Protein AF-A0A1G2HFM4-F1 (afdb_monomer_lite)

Sequence (139 aa):
MKPSRDVEPFLAITAELGLDPYSTPVSCPHPNYGYGGAMGPAQFIPSTWMGYRERVSAILGRPANPWLIQDAFIASAVKLADAGAASQNYSAERKAALIYYAGGGWNNPLYWAYTDARGVGIMDLSTTYQRDIDILEGN

InterPro domains:
  IPR023346 Lysozyme-like domain superfamily [SSF53955] (34-111)

Foldseek 3Di:
DPVVAQPVLLVVLCVVVVHDSVPADWAQADPPDDGTGQHADLRHGSNRCVVQQVVLCVVVVHGQDCNDPVSVVSSLVVQLVVQPCVVVDLVSSLLSQLCSPPNVCSPPPVCSCCADVPPHHVVNVVVVVVVVVCVVVVD

Structure (mmCIF, N/CA/C/O backbone):
data_AF-A0A1G2HFM4-F1
#
_entry.id   AF-A0A1G2HFM4-F1
#
loop_
_atom_site.group_PDB
_atom_site.id
_atom_site.type_symbol
_atom_site.label_atom_id
_atom_site.label_alt_id
_atom_site.label_comp_id
_atom_site.label_asym_id
_atom_site.label_entity_id
_atom_site.label_seq_id
_atom_site.pdbx_PDB_ins_code
_atom_site.Cartn_x
_atom_site.Cartn_y
_atom_site.Cartn_z
_atom_site.occupancy
_atom_site.B_iso_or_equiv
_atom_site.auth_seq_id
_atom_site.auth_comp_id
_atom_site.auth_asym_id
_atom_site.auth_atom_id
_atom_site.pdbx_PDB_model_num
ATOM 1 N N . MET A 1 1 ? 13.502 4.356 -6.032 1.00 87.94 1 MET A N 1
ATOM 2 C CA . MET A 1 1 ? 13.263 2.916 -5.798 1.00 87.94 1 MET A CA 1
ATOM 3 C C . MET A 1 1 ? 14.567 2.241 -5.412 1.00 87.94 1 MET A C 1
ATOM 5 O O . MET A 1 1 ? 15.609 2.736 -5.833 1.00 87.94 1 MET A O 1
ATOM 9 N N . LYS A 1 2 ? 14.545 1.168 -4.610 1.00 90.12 2 LYS A N 1
ATOM 10 C CA . LYS A 1 2 ? 15.769 0.438 -4.239 1.00 90.12 2 LYS A CA 1
ATOM 11 C C . LYS A 1 2 ? 16.213 -0.446 -5.417 1.00 90.12 2 LYS A C 1
ATOM 13 O O . LYS A 1 2 ? 15.467 -1.367 -5.752 1.00 90.12 2 LYS A O 1
ATOM 18 N N . PRO A 1 3 ? 17.404 -0.241 -6.018 1.00 91.31 3 PRO A N 1
ATOM 19 C CA . PRO A 1 3 ? 17.773 -0.924 -7.261 1.00 91.31 3 PRO A CA 1
ATOM 20 C C . PRO A 1 3 ? 17.698 -2.451 -7.199 1.00 91.31 3 PRO A C 1
ATOM 22 O O . PRO A 1 3 ? 17.063 -3.066 -8.044 1.00 91.31 3 PRO A O 1
ATOM 25 N N . SER A 1 4 ? 18.255 -3.056 -6.147 1.00 93.00 4 SER A N 1
ATOM 26 C CA . SER A 1 4 ? 18.340 -4.516 -5.999 1.00 93.00 4 SER A CA 1
ATOM 27 C C . SER A 1 4 ? 17.034 -5.222 -5.630 1.00 93.00 4 SER A C 1
ATOM 29 O O . SER A 1 4 ? 17.034 -6.437 -5.469 1.00 93.00 4 SER A O 1
ATOM 31 N N . ARG A 1 5 ? 15.942 -4.480 -5.422 1.00 93.94 5 ARG A N 1
ATOM 32 C CA . ARG A 1 5 ? 14.656 -5.042 -4.982 1.00 93.94 5 ARG A CA 1
ATOM 33 C C . ARG A 1 5 ? 13.493 -4.613 -5.867 1.00 93.94 5 ARG A C 1
ATOM 35 O O . ARG A 1 5 ? 12.600 -5.412 -6.098 1.00 93.94 5 ARG A O 1
ATOM 42 N N . ASP A 1 6 ? 13.483 -3.360 -6.316 1.00 96.38 6 ASP A N 1
ATOM 43 C CA . ASP A 1 6 ? 12.275 -2.721 -6.847 1.00 96.38 6 ASP A CA 1
ATOM 44 C C . ASP A 1 6 ? 12.328 -2.439 -8.351 1.00 96.38 6 ASP A C 1
ATOM 46 O O . ASP A 1 6 ? 11.271 -2.339 -8.964 1.00 96.38 6 ASP A O 1
ATOM 50 N N . VAL A 1 7 ? 13.520 -2.302 -8.949 1.00 96.44 7 VAL A N 1
ATOM 51 C CA . VAL A 1 7 ? 13.653 -1.931 -10.372 1.00 96.44 7 VAL A CA 1
ATOM 52 C C . VAL A 1 7 ? 13.141 -3.043 -11.279 1.00 96.44 7 VAL A C 1
ATOM 54 O O . VAL A 1 7 ? 12.319 -2.783 -12.148 1.00 96.44 7 VAL A O 1
ATOM 57 N N . GLU A 1 8 ? 13.587 -4.280 -11.067 1.00 98.00 8 GLU A N 1
ATOM 58 C CA . GLU A 1 8 ? 13.156 -5.413 -11.892 1.00 98.00 8 GLU A CA 1
ATOM 59 C C . GLU A 1 8 ? 11.640 -5.674 -11.774 1.00 98.00 8 GLU A C 1
ATOM 61 O O . GLU A 1 8 ? 10.982 -5.725 -12.816 1.00 98.00 8 GLU A O 1
ATOM 66 N N . PRO A 1 9 ? 11.029 -5.716 -10.567 1.00 98.25 9 PRO A N 1
ATOM 67 C CA . PRO A 1 9 ? 9.573 -5.770 -10.452 1.00 98.25 9 PRO A CA 1
ATOM 68 C C . PRO A 1 9 ? 8.853 -4.612 -11.140 1.00 98.25 9 PRO A C 1
ATOM 70 O O . PRO A 1 9 ? 7.830 -4.831 -11.777 1.00 98.25 9 PRO A O 1
ATOM 73 N N . PHE A 1 10 ? 9.377 -3.387 -11.038 1.00 98.38 10 PHE A N 1
ATOM 74 C CA . PHE A 1 10 ? 8.780 -2.230 -11.701 1.00 98.38 10 PHE A CA 1
ATOM 75 C C . PHE A 1 10 ? 8.755 -2.405 -13.223 1.00 98.38 10 PHE A C 1
ATOM 77 O O . PHE A 1 10 ? 7.694 -2.247 -13.820 1.00 98.38 10 PHE A O 1
ATOM 84 N N . LEU A 1 11 ? 9.878 -2.810 -13.829 1.00 98.25 11 LEU A N 1
ATOM 85 C CA . LEU A 1 11 ? 9.964 -3.065 -15.271 1.00 98.25 11 LEU A CA 1
ATOM 86 C C . LEU A 1 11 ? 8.996 -4.170 -15.719 1.00 98.25 11 LEU A C 1
ATOM 88 O O . LEU A 1 11 ? 8.348 -4.034 -16.758 1.00 98.25 11 LEU A O 1
ATOM 92 N N . ALA A 1 12 ? 8.863 -5.238 -14.927 1.00 98.12 12 ALA A N 1
ATOM 93 C CA . ALA A 1 12 ? 7.924 -6.320 -15.209 1.00 98.12 12 ALA A CA 1
ATOM 94 C C . ALA A 1 12 ? 6.463 -5.839 -15.174 1.00 98.12 12 ALA A C 1
ATOM 96 O O . ALA A 1 12 ? 5.698 -6.135 -16.089 1.00 98.12 12 ALA A O 1
ATOM 97 N N . ILE A 1 13 ? 6.091 -5.055 -14.157 1.00 98.31 13 ILE A N 1
ATOM 98 C CA . ILE A 1 13 ? 4.738 -4.502 -14.003 1.00 98.31 13 ILE A CA 1
ATOM 99 C C . ILE A 1 13 ? 4.404 -3.552 -15.157 1.00 98.31 13 ILE A C 1
ATOM 101 O O . ILE A 1 13 ? 3.317 -3.631 -15.725 1.00 98.31 13 ILE A O 1
ATOM 105 N N . THR A 1 14 ? 5.325 -2.661 -15.534 1.00 98.31 14 THR A N 1
ATOM 106 C CA . THR A 1 14 ? 5.087 -1.735 -16.651 1.00 98.31 14 THR A CA 1
ATOM 107 C C . THR A 1 14 ? 4.969 -2.474 -17.979 1.00 98.31 14 THR A C 1
ATOM 109 O O . THR A 1 14 ? 4.085 -2.1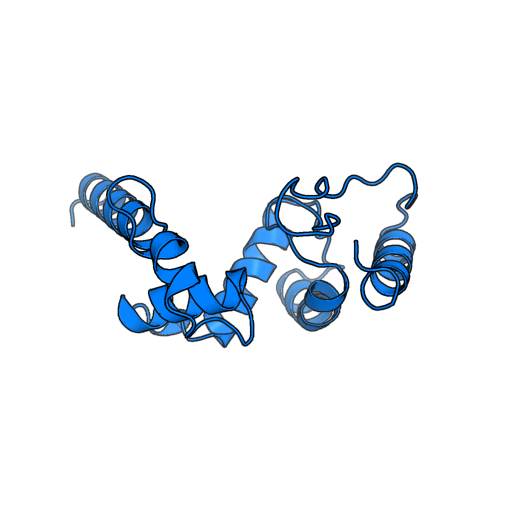50 -18.764 1.00 98.31 14 THR A O 1
ATOM 112 N N . ALA A 1 15 ? 5.784 -3.510 -18.208 1.00 97.94 15 ALA A N 1
ATOM 113 C CA . ALA A 1 15 ? 5.695 -4.325 -19.417 1.00 97.94 15 ALA A CA 1
ATOM 114 C C . ALA A 1 15 ? 4.357 -5.079 -19.510 1.00 97.94 15 ALA A C 1
ATOM 116 O O . ALA A 1 15 ? 3.729 -5.077 -20.566 1.00 97.94 15 ALA A O 1
ATOM 117 N N . GLU A 1 16 ? 3.892 -5.672 -18.405 1.00 96.50 16 GLU A N 1
ATOM 118 C CA . GLU A 1 16 ? 2.599 -6.369 -18.324 1.00 96.50 16 GLU A CA 1
ATOM 119 C C . GLU A 1 16 ? 1.420 -5.442 -18.655 1.00 96.50 16 GLU A C 1
ATOM 121 O O . GLU A 1 16 ? 0.482 -5.837 -19.345 1.00 96.50 16 GLU A O 1
ATOM 126 N N . LEU A 1 17 ? 1.488 -4.193 -18.193 1.00 97.25 17 LEU A N 1
ATOM 127 C CA . LEU A 1 17 ? 0.436 -3.195 -18.384 1.00 97.25 17 LEU A CA 1
ATOM 128 C C . LEU A 1 17 ? 0.580 -2.391 -19.687 1.00 97.25 17 LEU A C 1
ATOM 130 O O . LEU A 1 17 ? -0.232 -1.502 -19.939 1.00 97.25 17 LEU A O 1
ATOM 134 N N . GLY A 1 18 ? 1.597 -2.679 -20.508 1.00 97.75 18 GLY A N 1
ATOM 135 C CA . GLY A 1 18 ? 1.867 -1.951 -21.752 1.00 97.75 18 GLY A CA 1
ATOM 136 C C . GLY A 1 18 ? 2.268 -0.486 -21.541 1.00 97.75 18 GLY A C 1
ATOM 137 O O . GLY A 1 18 ? 1.983 0.359 -22.386 1.00 97.75 18 GLY A O 1
ATOM 138 N N . LEU A 1 19 ? 2.894 -0.176 -20.405 1.00 97.50 19 LEU A N 1
ATOM 139 C CA . LEU A 1 19 ? 3.331 1.163 -20.020 1.00 97.50 19 LEU A CA 1
ATOM 140 C C . LEU A 1 19 ? 4.827 1.356 -20.293 1.00 97.50 19 LEU A C 1
ATOM 142 O O . LEU A 1 19 ? 5.624 0.429 -20.150 1.00 97.50 19 LEU A O 1
ATOM 146 N N . ASP A 1 20 ? 5.225 2.586 -20.618 1.00 97.81 20 ASP A N 1
ATOM 147 C CA . ASP A 1 20 ? 6.638 2.954 -20.700 1.00 97.81 20 ASP A CA 1
ATOM 148 C C . ASP A 1 20 ? 7.202 3.228 -19.288 1.00 97.81 20 ASP A C 1
ATOM 150 O O . ASP A 1 20 ? 6.745 4.158 -18.608 1.00 97.81 20 ASP A O 1
ATOM 154 N N . PRO A 1 21 ? 8.204 2.461 -18.817 1.00 97.12 21 PRO A N 1
ATOM 155 C CA . PRO A 1 21 ? 8.759 2.624 -17.476 1.00 97.12 21 PRO A CA 1
ATOM 156 C C . PRO A 1 21 ? 9.447 3.972 -17.244 1.00 97.12 21 PRO A C 1
ATOM 158 O O . PRO A 1 21 ? 9.600 4.374 -16.092 1.00 97.12 21 PRO A O 1
ATOM 161 N N . TYR A 1 22 ? 9.863 4.681 -18.297 1.00 96.12 22 TYR A N 1
ATOM 162 C CA . TYR A 1 22 ? 10.548 5.969 -18.163 1.00 96.12 22 TYR A CA 1
ATOM 163 C C . TYR A 1 22 ? 9.589 7.154 -18.015 1.00 96.12 22 TYR A C 1
ATOM 165 O O . TYR A 1 22 ? 9.987 8.197 -17.495 1.00 96.12 22 TYR A O 1
ATOM 173 N N . SER A 1 23 ? 8.331 6.997 -18.429 1.00 96.94 23 SER A N 1
ATOM 174 C CA . SER A 1 23 ? 7.274 8.008 -18.284 1.00 96.94 23 SER A CA 1
ATOM 175 C C . SER A 1 23 ? 6.234 7.657 -17.219 1.00 96.94 23 SER A C 1
ATOM 177 O O . SER A 1 23 ? 5.456 8.520 -16.808 1.00 96.94 23 SER A O 1
ATOM 179 N N . THR A 1 24 ? 6.233 6.420 -16.719 1.00 97.38 24 THR A N 1
ATOM 180 C CA . THR A 1 24 ? 5.287 5.984 -15.689 1.00 97.38 24 THR A CA 1
ATOM 181 C C . THR A 1 24 ? 5.668 6.542 -14.308 1.00 97.38 24 THR A C 1
ATOM 183 O O . THR A 1 24 ? 6.772 6.288 -13.819 1.00 97.38 24 THR A O 1
ATOM 186 N N . PRO A 1 25 ? 4.770 7.283 -13.631 1.00 95.69 25 PRO A N 1
ATOM 187 C CA . PRO A 1 25 ? 5.114 8.002 -12.413 1.00 95.69 25 PRO A CA 1
ATOM 188 C C . PRO A 1 25 ? 5.261 7.081 -11.199 1.00 95.69 25 PRO A C 1
ATOM 190 O O . PRO A 1 25 ? 4.457 6.179 -10.953 1.00 95.69 25 PRO A O 1
ATOM 193 N N . VAL A 1 26 ? 6.251 7.397 -10.369 1.00 96.75 26 VAL A N 1
ATOM 194 C CA . VAL A 1 26 ? 6.457 6.821 -9.037 1.00 96.75 26 VAL A CA 1
ATOM 195 C C . VAL A 1 26 ? 6.790 7.932 -8.043 1.00 96.75 26 VAL A C 1
ATOM 197 O O . VAL A 1 26 ? 7.198 9.024 -8.438 1.00 96.75 26 VAL A O 1
ATOM 200 N N . SER A 1 27 ? 6.626 7.674 -6.746 1.00 94.25 27 SER A N 1
ATOM 201 C CA . SER A 1 27 ? 6.901 8.683 -5.721 1.00 94.25 27 SER A CA 1
ATOM 202 C C . SER A 1 27 ? 8.368 9.118 -5.697 1.00 94.25 27 SER A C 1
ATOM 204 O O . SER A 1 27 ? 9.287 8.329 -5.958 1.00 94.25 27 SER A O 1
ATOM 206 N N . CYS A 1 28 ? 8.601 10.386 -5.358 1.00 89.50 28 CYS A N 1
ATOM 207 C CA . CYS A 1 28 ? 9.946 10.919 -5.202 1.00 89.50 28 CYS A CA 1
ATOM 208 C C . CYS A 1 28 ? 10.633 10.355 -3.941 1.00 89.50 28 CYS A C 1
ATOM 210 O O . CYS A 1 28 ? 9.969 9.921 -2.996 1.00 89.50 28 CYS A O 1
ATOM 212 N N . PRO A 1 29 ? 11.975 10.322 -3.910 1.00 86.25 29 PRO A N 1
ATOM 213 C CA . PRO A 1 29 ? 12.718 10.023 -2.693 1.00 86.25 29 PRO A CA 1
ATOM 214 C C . PRO A 1 29 ? 12.395 11.001 -1.567 1.00 86.25 29 PRO A C 1
ATOM 216 O O . PRO A 1 29 ? 12.360 12.211 -1.783 1.00 86.25 29 PRO A O 1
ATOM 219 N N . HIS A 1 30 ? 12.194 10.477 -0.357 1.00 76.69 30 HIS A N 1
ATOM 220 C CA . HIS A 1 30 ? 12.022 11.328 0.813 1.00 76.69 30 HIS A CA 1
ATOM 221 C C . HIS A 1 30 ? 13.386 11.902 1.237 1.00 76.69 30 HIS A C 1
ATOM 223 O O . HIS A 1 30 ? 14.309 11.108 1.455 1.00 76.69 30 HIS A O 1
ATOM 229 N N . PRO A 1 31 ? 13.520 13.227 1.453 1.00 75.75 31 PRO A N 1
ATOM 230 C CA . PRO A 1 31 ? 14.804 13.878 1.744 1.00 75.75 31 PRO A CA 1
ATOM 231 C C . PRO A 1 31 ? 15.594 13.247 2.900 1.00 75.75 31 PRO A C 1
ATOM 233 O O . PRO A 1 31 ? 16.818 13.200 2.864 1.00 75.75 31 PRO A O 1
ATOM 236 N N . ASN A 1 32 ? 14.885 12.726 3.907 1.00 72.62 32 ASN A N 1
ATOM 237 C CA . ASN A 1 32 ? 15.481 12.261 5.165 1.00 72.62 32 ASN A CA 1
ATOM 238 C C . ASN A 1 32 ? 15.607 10.732 5.324 1.00 72.62 32 ASN A C 1
ATOM 240 O O . ASN A 1 32 ? 16.254 10.295 6.270 1.00 72.62 32 ASN A O 1
ATOM 244 N N . TYR A 1 33 ? 14.978 9.905 4.472 1.00 63.75 33 TYR A N 1
ATOM 245 C CA . TYR A 1 33 ? 14.813 8.461 4.766 1.00 63.75 33 TYR A CA 1
ATOM 246 C C . TYR A 1 33 ? 15.109 7.510 3.593 1.00 63.75 33 TYR A C 1
ATOM 248 O O . TYR A 1 33 ? 14.872 6.307 3.701 1.00 63.75 33 TYR A O 1
ATOM 256 N N . GLY A 1 34 ? 15.679 8.005 2.491 1.00 68.06 34 GLY A N 1
ATOM 257 C CA . GLY A 1 34 ? 16.215 7.154 1.426 1.00 68.06 34 GLY A CA 1
ATOM 258 C C . GLY A 1 34 ? 15.404 7.181 0.133 1.00 68.06 34 GLY A C 1
ATOM 259 O O . GLY A 1 34 ? 15.157 8.241 -0.429 1.00 68.06 34 GLY A O 1
ATOM 260 N N . TYR A 1 35 ? 15.072 6.005 -0.405 1.00 72.25 35 TYR A N 1
ATOM 261 C CA . TYR A 1 35 ? 14.548 5.848 -1.766 1.00 72.25 35 TYR A CA 1
ATOM 262 C C . TYR A 1 35 ? 13.071 6.251 -1.908 1.00 72.25 35 TYR A C 1
ATOM 264 O O . TYR A 1 35 ? 12.267 6.014 -1.015 1.00 72.25 35 TYR A O 1
ATOM 272 N N . GLY A 1 36 ? 12.701 6.769 -3.084 1.00 86.88 36 GLY A N 1
ATOM 273 C CA . GLY A 1 36 ? 11.302 6.874 -3.529 1.00 86.88 36 GLY A CA 1
ATOM 274 C C . GLY A 1 36 ? 10.866 5.612 -4.266 1.00 86.88 36 GLY A C 1
ATOM 275 O O . GLY A 1 36 ? 11.510 4.567 -4.142 1.00 86.88 36 GLY A O 1
ATOM 276 N N . GLY A 1 37 ? 9.888 5.721 -5.157 1.00 94.00 37 GLY A N 1
ATOM 277 C CA . GLY A 1 37 ? 9.555 4.662 -6.109 1.00 94.00 37 GLY A CA 1
ATOM 278 C C . GLY A 1 37 ? 8.280 3.887 -5.810 1.00 94.00 37 GLY A C 1
ATOM 279 O O . GLY A 1 37 ? 8.083 2.827 -6.394 1.00 94.00 37 GLY A O 1
ATOM 280 N N . ALA A 1 38 ? 7.447 4.374 -4.895 1.00 96.38 38 ALA A N 1
ATOM 281 C CA . ALA A 1 38 ? 6.141 3.788 -4.653 1.00 96.38 38 ALA A CA 1
ATOM 282 C C . ALA A 1 38 ? 5.193 4.123 -5.813 1.00 96.38 38 ALA A C 1
ATOM 284 O O . ALA A 1 38 ? 5.198 5.242 -6.330 1.00 96.38 38 ALA A O 1
ATOM 285 N N . MET A 1 39 ? 4.397 3.148 -6.227 1.00 98.06 39 MET A N 1
ATOM 286 C CA . MET A 1 39 ? 3.509 3.231 -7.380 1.00 98.06 39 MET A CA 1
ATOM 287 C C . MET A 1 39 ? 2.098 3.611 -6.938 1.00 98.06 39 MET A C 1
ATOM 289 O O . MET A 1 39 ? 1.578 3.072 -5.954 1.00 98.06 39 MET A O 1
ATOM 293 N N . GLY A 1 40 ? 1.480 4.506 -7.707 1.00 97.38 40 GLY A N 1
ATOM 294 C CA . GLY A 1 40 ? 0.060 4.818 -7.606 1.00 97.38 40 GLY A CA 1
ATOM 295 C C . GLY A 1 40 ? -0.410 5.436 -6.281 1.00 97.38 40 GLY A C 1
ATOM 296 O O . GLY A 1 40 ? 0.395 5.755 -5.395 1.00 97.38 40 GLY A O 1
ATOM 297 N N . PRO A 1 41 ? -1.733 5.621 -6.134 1.00 97.50 41 PRO A N 1
ATOM 298 C CA . PRO A 1 41 ? -2.320 6.346 -5.007 1.00 97.50 41 PRO A CA 1
ATOM 299 C C . PRO A 1 41 ? -2.164 5.612 -3.670 1.00 97.50 41 PRO A C 1
ATOM 301 O O . PRO A 1 41 ? -1.991 6.255 -2.641 1.00 97.50 41 PRO A O 1
ATOM 304 N N . ALA A 1 42 ? -2.142 4.276 -3.673 1.00 97.38 42 ALA A N 1
ATOM 305 C CA . ALA A 1 42 ? -1.924 3.485 -2.459 1.00 97.38 42 ALA A CA 1
ATOM 306 C C . ALA A 1 42 ? -0.434 3.323 -2.085 1.00 97.38 42 ALA A C 1
ATOM 308 O O . ALA A 1 42 ? -0.118 2.653 -1.101 1.00 97.38 42 ALA A O 1
ATOM 309 N N . GLN A 1 43 ? 0.483 3.931 -2.851 1.00 96.88 43 GLN A N 1
ATOM 310 C CA . GLN A 1 43 ? 1.925 3.946 -2.580 1.00 96.88 43 GLN A CA 1
ATOM 311 C C . GLN A 1 43 ? 2.523 2.540 -2.384 1.00 96.88 43 GLN A C 1
ATOM 313 O O . GLN A 1 43 ? 3.309 2.291 -1.466 1.00 96.88 43 GLN A O 1
ATOM 318 N N . PHE A 1 44 ? 2.190 1.604 -3.275 1.00 97.88 44 PHE A N 1
ATOM 319 C CA . PHE A 1 44 ? 2.778 0.266 -3.237 1.00 97.88 44 PHE A CA 1
ATOM 320 C C . PHE A 1 44 ? 4.218 0.273 -3.749 1.00 97.88 44 PHE A C 1
ATOM 322 O O . PHE A 1 44 ? 4.508 0.730 -4.851 1.00 97.88 44 PHE A O 1
ATOM 329 N N . ILE A 1 45 ? 5.130 -0.308 -2.974 1.00 96.81 45 ILE A N 1
ATOM 330 C CA . ILE A 1 45 ? 6.472 -0.642 -3.461 1.00 96.81 45 ILE A CA 1
ATOM 331 C C . ILE A 1 45 ? 6.362 -1.749 -4.527 1.00 96.81 45 ILE A C 1
ATOM 333 O O . ILE A 1 45 ? 5.622 -2.708 -4.285 1.00 96.81 45 ILE A O 1
ATOM 337 N N . PRO A 1 46 ? 7.110 -1.680 -5.649 1.00 98.06 46 PRO A N 1
ATOM 338 C CA . PRO A 1 46 ? 7.042 -2.672 -6.724 1.00 98.06 46 PRO A CA 1
ATOM 339 C C . PRO A 1 46 ? 7.150 -4.122 -6.249 1.00 98.06 46 PRO A C 1
ATOM 341 O O . PRO A 1 46 ? 6.284 -4.936 -6.555 1.00 98.06 46 PRO A O 1
ATOM 344 N N . SER A 1 47 ? 8.136 -4.445 -5.408 1.00 97.38 47 SER A N 1
ATOM 345 C CA . SER A 1 47 ? 8.290 -5.807 -4.880 1.00 97.38 47 SER A CA 1
ATOM 346 C C . SER A 1 47 ? 7.116 -6.255 -4.004 1.00 97.38 47 SER A C 1
ATOM 348 O O . SER A 1 47 ? 6.775 -7.432 -3.981 1.00 97.38 47 SER A O 1
ATOM 350 N N . THR A 1 48 ? 6.492 -5.328 -3.272 1.00 97.31 48 THR A N 1
ATOM 351 C CA . THR A 1 48 ? 5.309 -5.627 -2.454 1.00 97.31 48 THR A CA 1
ATOM 352 C C . THR A 1 48 ? 4.102 -5.891 -3.344 1.00 97.31 48 THR A C 1
ATOM 354 O O . THR A 1 48 ? 3.369 -6.840 -3.093 1.00 97.31 48 THR A O 1
ATOM 357 N N . TRP A 1 49 ? 3.910 -5.094 -4.400 1.00 98.31 49 TRP A N 1
ATOM 358 C CA . TRP A 1 49 ? 2.820 -5.274 -5.363 1.00 98.31 49 TRP A CA 1
ATOM 359 C C . TRP A 1 49 ? 2.820 -6.672 -5.985 1.00 98.31 49 TRP A C 1
ATOM 361 O O . TRP A 1 49 ? 1.768 -7.301 -6.062 1.00 98.31 49 TRP A O 1
ATOM 371 N N . MET A 1 50 ? 3.998 -7.197 -6.339 1.00 98.25 50 MET A N 1
ATOM 372 C CA . MET A 1 50 ? 4.135 -8.547 -6.900 1.00 98.25 50 MET A CA 1
ATOM 373 C C . MET A 1 50 ? 3.522 -9.640 -6.012 1.00 98.25 50 MET A C 1
ATOM 375 O O . MET A 1 50 ? 2.984 -10.609 -6.534 1.00 98.25 50 MET A O 1
ATOM 379 N N . GLY A 1 51 ? 3.546 -9.474 -4.685 1.00 97.44 51 GLY A N 1
ATOM 380 C CA . GLY A 1 51 ? 2.932 -10.422 -3.749 1.00 97.44 51 GLY A CA 1
ATOM 381 C C . GLY A 1 51 ? 1.401 -10.361 -3.692 1.00 97.44 51 GLY A C 1
ATOM 382 O O . GLY A 1 51 ? 0.774 -11.305 -3.220 1.00 97.44 51 GLY A O 1
ATOM 383 N N . TYR A 1 52 ? 0.790 -9.276 -4.176 1.00 98.12 52 TYR A N 1
ATOM 384 C CA . TYR A 1 52 ? -0.657 -9.047 -4.100 1.00 98.12 52 TYR A CA 1
ATOM 385 C C . TYR A 1 52 ? -1.355 -9.051 -5.462 1.00 98.12 52 TYR A C 1
ATOM 387 O O . TYR A 1 52 ? -2.553 -9.335 -5.520 1.00 98.12 52 TYR A O 1
ATOM 395 N N . ARG A 1 53 ? -0.634 -8.766 -6.554 1.00 97.38 53 ARG A N 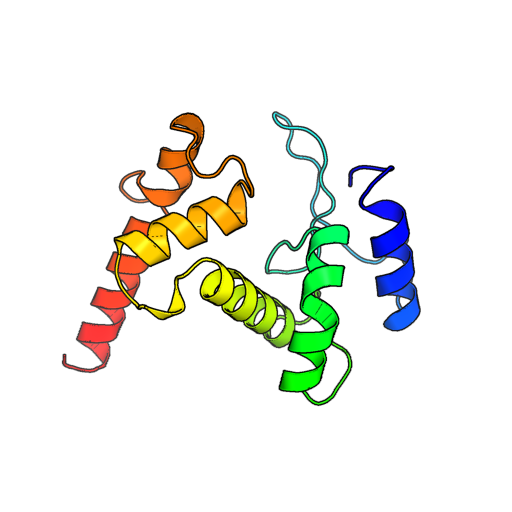1
ATOM 396 C CA . ARG A 1 53 ? -1.223 -8.514 -7.878 1.00 97.38 53 ARG A CA 1
ATOM 397 C C . ARG A 1 53 ? -2.128 -9.640 -8.377 1.00 97.38 53 ARG A C 1
ATOM 399 O O . ARG A 1 53 ? -3.177 -9.348 -8.937 1.00 97.38 53 ARG A O 1
ATOM 406 N N . GLU A 1 54 ? -1.776 -10.904 -8.135 1.00 97.94 54 GLU A N 1
ATOM 407 C CA . GLU A 1 54 ? -2.553 -12.049 -8.634 1.00 97.94 54 GLU A CA 1
ATOM 408 C C . GLU A 1 54 ? -3.891 -12.169 -7.898 1.00 97.94 54 GLU A C 1
ATOM 410 O O . GLU A 1 54 ? -4.942 -12.320 -8.515 1.00 97.94 54 GLU A O 1
ATOM 415 N N . ARG A 1 55 ? -3.880 -12.010 -6.567 1.00 98.00 55 ARG A N 1
ATOM 416 C CA . ARG A 1 55 ? -5.104 -12.018 -5.752 1.00 98.00 55 ARG A CA 1
ATOM 417 C C . ARG A 1 55 ? -6.007 -10.837 -6.090 1.00 98.00 55 ARG A C 1
ATOM 419 O O . ARG A 1 55 ? -7.220 -10.999 -6.160 1.00 98.00 55 ARG A O 1
ATOM 426 N N . VAL A 1 56 ? -5.427 -9.661 -6.320 1.00 98.19 56 VAL A N 1
ATOM 427 C CA . VAL A 1 56 ? -6.185 -8.473 -6.736 1.00 98.19 56 VAL A CA 1
ATOM 428 C C . VAL A 1 56 ? -6.770 -8.673 -8.136 1.00 98.19 56 VAL A C 1
ATOM 430 O O . VAL A 1 56 ? -7.944 -8.384 -8.346 1.00 98.19 56 VAL A O 1
ATOM 433 N N . SER A 1 57 ? -6.004 -9.247 -9.065 1.00 97.81 57 SER A N 1
ATOM 434 C CA . SER A 1 57 ? -6.482 -9.556 -10.418 1.00 97.81 57 SER A CA 1
ATOM 435 C C . SER A 1 57 ? -7.617 -10.580 -10.404 1.00 97.81 57 SER A C 1
ATOM 437 O O . SER A 1 57 ? -8.593 -10.424 -11.134 1.00 97.81 57 SER A O 1
ATOM 439 N N . ALA A 1 58 ? -7.548 -11.583 -9.523 1.00 98.31 58 ALA A N 1
ATOM 440 C CA . ALA A 1 58 ? -8.622 -12.555 -9.330 1.00 98.31 58 ALA A CA 1
ATOM 441 C C . ALA A 1 58 ? -9.917 -11.909 -8.805 1.00 98.31 58 ALA A C 1
ATOM 443 O O . ALA A 1 58 ? -10.999 -12.268 -9.260 1.00 98.31 58 ALA A O 1
ATOM 444 N N . ILE A 1 59 ? -9.816 -10.932 -7.894 1.00 97.88 59 ILE A N 1
ATOM 445 C CA . ILE A 1 59 ? -10.973 -10.158 -7.405 1.00 97.88 59 ILE A CA 1
ATOM 446 C C . ILE A 1 59 ? -11.576 -9.304 -8.530 1.00 97.88 59 ILE A C 1
ATOM 448 O O . ILE A 1 59 ? -12.794 -9.183 -8.631 1.00 97.88 59 ILE A O 1
ATOM 452 N N . LEU A 1 60 ? -10.730 -8.708 -9.371 1.00 97.00 60 LEU A N 1
ATOM 453 C CA . LEU A 1 60 ? -11.147 -7.802 -10.443 1.00 97.00 60 LEU A CA 1
ATOM 454 C C . LEU A 1 60 ? -11.633 -8.517 -11.713 1.00 97.00 60 LEU A C 1
ATOM 456 O O . LEU A 1 60 ? -12.325 -7.904 -12.523 1.00 97.00 60 LEU A O 1
ATOM 460 N N . GLY A 1 61 ? -11.226 -9.769 -11.933 1.00 97.50 61 GLY A N 1
ATOM 461 C CA . GLY A 1 61 ? -11.449 -10.489 -13.192 1.00 97.50 61 GLY A CA 1
ATOM 462 C C . GLY A 1 61 ? -10.621 -9.961 -14.374 1.00 97.50 61 GLY A C 1
ATOM 463 O O . GLY A 1 61 ? -10.924 -10.273 -15.524 1.00 97.50 61 GLY A O 1
ATOM 464 N N . ARG A 1 62 ? -9.592 -9.145 -14.112 1.00 96.56 62 ARG A N 1
ATOM 465 C CA . ARG A 1 62 ? -8.666 -8.560 -15.101 1.00 96.56 62 ARG A CA 1
ATOM 466 C C . ARG A 1 62 ? -7.315 -8.245 -14.444 1.00 96.56 62 ARG A C 1
ATOM 468 O O . ARG A 1 62 ? -7.279 -8.161 -13.216 1.00 96.56 62 ARG A O 1
ATOM 475 N N . PRO A 1 63 ? -6.233 -8.011 -15.213 1.00 96.38 63 PRO A N 1
ATOM 476 C CA . PRO A 1 63 ? -4.957 -7.585 -14.645 1.00 96.38 63 PRO A CA 1
ATOM 477 C C . PRO A 1 63 ? -5.106 -6.344 -13.754 1.00 96.38 63 PRO A C 1
ATOM 479 O O . PRO A 1 63 ? -5.774 -5.369 -14.125 1.00 96.38 63 PRO A O 1
ATOM 482 N N . ALA A 1 64 ? -4.501 -6.405 -12.569 1.00 98.00 64 ALA A N 1
ATOM 483 C CA . ALA A 1 64 ? -4.487 -5.319 -11.601 1.00 98.00 64 ALA A CA 1
ATOM 484 C C . ALA A 1 64 ? -3.469 -4.240 -11.998 1.00 98.00 64 ALA A C 1
ATOM 486 O O . ALA A 1 64 ? -2.313 -4.537 -12.297 1.00 98.00 64 ALA A O 1
ATOM 487 N N . ASN A 1 65 ? -3.872 -2.974 -11.919 1.00 98.25 65 ASN A N 1
ATOM 488 C CA . ASN A 1 65 ? -3.040 -1.826 -12.260 1.00 98.25 65 ASN A CA 1
ATOM 489 C C . ASN A 1 65 ? -2.843 -0.914 -11.032 1.00 98.25 65 ASN A C 1
ATOM 491 O O . ASN A 1 65 ? -3.804 -0.281 -10.594 1.00 98.25 65 ASN A O 1
ATOM 495 N N . PRO A 1 66 ? -1.616 -0.763 -10.495 1.00 98.25 66 PRO A N 1
ATOM 496 C CA . PRO A 1 66 ? -1.391 0.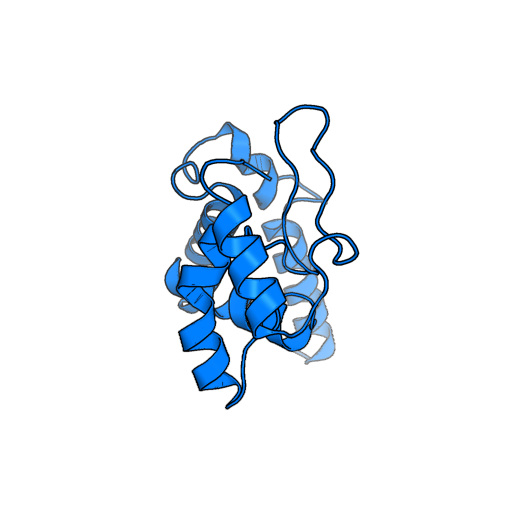013 -9.277 1.00 98.25 66 PRO A CA 1
ATOM 497 C C . PRO A 1 66 ? -1.678 1.509 -9.444 1.00 98.25 66 PRO A C 1
ATOM 499 O O . PRO A 1 66 ? -1.843 2.196 -8.441 1.00 98.25 66 PRO A O 1
ATOM 502 N N . TRP A 1 67 ? -1.746 2.031 -10.673 1.00 98.44 67 TRP A N 1
ATOM 503 C CA . TRP A 1 67 ? -2.067 3.432 -10.956 1.00 98.44 67 TRP A CA 1
ATOM 504 C C . TRP A 1 67 ? -3.571 3.705 -11.082 1.00 98.44 67 TRP A C 1
ATOM 506 O O . TRP A 1 67 ? -3.970 4.869 -11.063 1.00 98.44 67 TRP A O 1
ATOM 516 N N . LEU A 1 68 ? -4.419 2.672 -11.153 1.00 98.00 68 LEU A N 1
ATOM 517 C CA . LEU A 1 68 ? -5.869 2.836 -11.057 1.00 98.00 68 LEU A CA 1
ATOM 518 C C . LEU A 1 68 ? -6.290 2.902 -9.588 1.00 98.00 68 LEU A C 1
ATOM 520 O O . LEU A 1 68 ? -5.939 2.036 -8.790 1.00 98.00 68 LEU A O 1
ATOM 524 N N . ILE A 1 69 ? -7.082 3.920 -9.238 1.00 97.69 69 ILE A N 1
ATOM 525 C CA . ILE A 1 69 ? -7.537 4.161 -7.859 1.00 97.69 69 ILE A CA 1
ATOM 526 C C . ILE A 1 69 ? -8.226 2.917 -7.287 1.00 97.69 69 ILE A C 1
ATOM 528 O O . ILE A 1 69 ? -7.853 2.451 -6.214 1.00 97.69 69 ILE A O 1
ATOM 532 N N . GLN A 1 70 ? -9.185 2.346 -8.018 1.00 97.69 70 GLN A N 1
ATOM 533 C CA . GLN A 1 70 ? -9.944 1.182 -7.560 1.00 97.69 70 GLN A CA 1
ATOM 534 C C . GLN A 1 70 ? -9.028 -0.008 -7.227 1.00 97.69 70 GLN A C 1
ATOM 536 O O . GLN A 1 70 ? -9.086 -0.545 -6.124 1.00 97.69 70 GLN A O 1
ATOM 541 N N . ASP A 1 71 ? -8.144 -0.382 -8.149 1.00 98.44 71 ASP A N 1
ATOM 542 C CA . ASP A 1 71 ? -7.224 -1.512 -8.001 1.00 98.44 71 ASP A CA 1
ATOM 543 C C . ASP A 1 71 ? -6.245 -1.297 -6.844 1.00 98.44 71 ASP A C 1
ATOM 545 O O . ASP A 1 71 ? -6.010 -2.201 -6.042 1.00 98.44 71 ASP A O 1
ATOM 549 N N . ALA A 1 72 ? -5.699 -0.084 -6.732 1.00 98.38 72 ALA A N 1
ATOM 550 C CA . ALA A 1 72 ? -4.755 0.284 -5.689 1.00 98.38 72 ALA A CA 1
ATOM 551 C C . ALA A 1 72 ? -5.381 0.172 -4.289 1.00 98.38 72 ALA A C 1
ATOM 553 O O . ALA A 1 72 ? -4.748 -0.346 -3.365 1.00 98.38 72 ALA A O 1
ATOM 554 N N . PHE A 1 73 ? -6.630 0.616 -4.124 1.00 98.19 73 PHE A N 1
ATOM 555 C CA . PHE A 1 73 ? -7.328 0.524 -2.841 1.00 98.19 73 PHE A CA 1
ATOM 556 C C . PHE A 1 73 ? -7.875 -0.879 -2.552 1.00 98.19 73 PHE A C 1
ATOM 558 O O . PHE A 1 73 ? -7.866 -1.278 -1.389 1.00 98.19 73 PHE A O 1
ATOM 565 N N . ILE A 1 74 ? -8.227 -1.681 -3.565 1.00 98.38 74 ILE A N 1
ATOM 566 C CA . ILE A 1 74 ? -8.497 -3.119 -3.374 1.00 98.38 74 ILE A CA 1
ATOM 567 C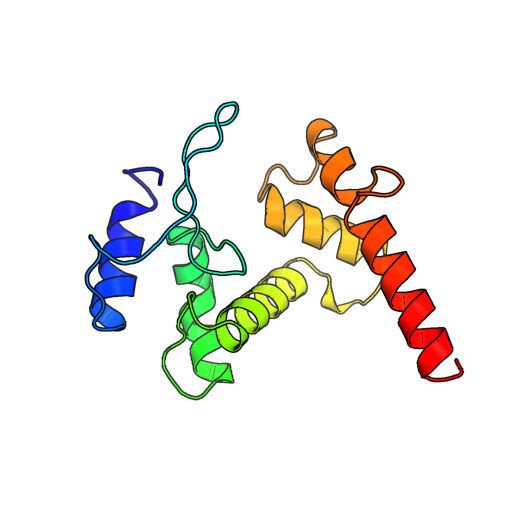 C . ILE A 1 74 ? -7.231 -3.835 -2.889 1.00 98.38 74 ILE A C 1
ATOM 569 O O . ILE A 1 74 ? -7.288 -4.597 -1.925 1.00 98.38 74 ILE A O 1
ATOM 573 N N . ALA A 1 75 ? -6.075 -3.558 -3.499 1.00 98.50 75 ALA A N 1
ATOM 574 C CA . ALA A 1 75 ? -4.794 -4.094 -3.047 1.00 98.50 75 ALA A CA 1
ATOM 575 C C . ALA A 1 75 ? -4.470 -3.662 -1.609 1.00 98.50 75 ALA A C 1
ATOM 577 O O . ALA A 1 75 ? -4.015 -4.477 -0.804 1.00 98.50 75 ALA A O 1
ATOM 578 N N . SER A 1 76 ? -4.741 -2.398 -1.268 1.00 98.31 76 SER A N 1
ATOM 579 C CA . SER A 1 76 ? -4.566 -1.881 0.091 1.00 98.31 76 SER A CA 1
ATOM 580 C C . SER A 1 76 ? -5.453 -2.614 1.099 1.00 98.31 76 SER A C 1
ATOM 582 O O . SER A 1 76 ? -4.947 -3.119 2.101 1.00 98.31 76 SER A O 1
ATOM 584 N N . ALA A 1 77 ? -6.746 -2.764 0.797 1.00 97.88 77 ALA A N 1
ATOM 585 C CA . ALA A 1 77 ? -7.698 -3.491 1.633 1.00 97.88 77 ALA A CA 1
ATOM 586 C C . ALA A 1 77 ? -7.267 -4.948 1.848 1.00 97.88 77 ALA A C 1
ATOM 588 O O . ALA A 1 77 ? -7.248 -5.431 2.978 1.00 97.88 77 ALA A O 1
ATOM 589 N N . VAL A 1 78 ? -6.836 -5.626 0.781 1.00 98.31 78 VAL A N 1
ATOM 590 C CA . VAL A 1 78 ? -6.285 -6.984 0.835 1.00 98.31 78 VAL A CA 1
ATOM 591 C C . VAL A 1 78 ? -5.067 -7.063 1.766 1.00 98.31 78 VAL A C 1
ATOM 593 O O . VAL A 1 78 ? -5.027 -7.915 2.652 1.00 98.31 78 VAL A O 1
ATOM 596 N N . LYS A 1 79 ? -4.094 -6.160 1.610 1.00 98.19 79 LYS A N 1
ATOM 597 C CA . LYS A 1 79 ? -2.879 -6.133 2.437 1.00 98.19 79 LYS A CA 1
ATOM 598 C C . LYS A 1 79 ? -3.180 -5.825 3.909 1.00 98.19 79 LYS A C 1
ATOM 600 O O . LYS A 1 79 ? -2.575 -6.430 4.792 1.00 98.19 79 LYS A O 1
ATOM 605 N N . LEU A 1 80 ? -4.098 -4.898 4.184 1.00 98.19 80 LEU A N 1
ATOM 606 C CA . LEU A 1 80 ? -4.528 -4.562 5.545 1.00 98.19 80 LEU A CA 1
ATOM 607 C C . LEU A 1 80 ? -5.275 -5.729 6.202 1.00 98.19 80 LEU A C 1
ATOM 609 O O . LEU A 1 80 ? -5.021 -6.038 7.368 1.00 98.19 80 LEU A O 1
ATOM 613 N N . ALA A 1 81 ? -6.145 -6.412 5.455 1.00 98.06 81 ALA A N 1
ATOM 614 C CA . ALA A 1 81 ? -6.857 -7.595 5.928 1.00 98.06 81 ALA A CA 1
ATOM 615 C C . ALA A 1 81 ? -5.888 -8.719 6.322 1.00 98.06 81 ALA A C 1
ATOM 617 O O . ALA A 1 81 ? -6.020 -9.274 7.412 1.00 98.06 81 ALA A O 1
ATOM 618 N N . ASP A 1 82 ? -4.864 -8.985 5.504 1.00 97.62 82 ASP A N 1
ATOM 619 C CA . ASP A 1 82 ? -3.822 -9.980 5.806 1.00 97.62 82 ASP A CA 1
ATOM 620 C C . ASP A 1 82 ? -3.015 -9.631 7.065 1.00 97.62 82 ASP A C 1
ATOM 622 O O . ASP A 1 82 ? -2.517 -10.513 7.764 1.00 97.62 82 ASP A O 1
ATOM 626 N N . ALA A 1 83 ? -2.905 -8.340 7.383 1.00 97.75 83 ALA A N 1
ATOM 627 C CA . ALA A 1 83 ? -2.265 -7.854 8.600 1.00 97.75 83 ALA A CA 1
ATOM 628 C C . ALA A 1 83 ? -3.188 -7.885 9.840 1.00 97.75 83 ALA A C 1
ATOM 630 O O . ALA A 1 83 ? -2.737 -7.566 10.946 1.00 97.75 83 ALA A O 1
ATOM 631 N N . GLY A 1 84 ? -4.447 -8.302 9.675 1.00 97.75 84 GLY A N 1
ATOM 632 C CA . GLY A 1 84 ? -5.425 -8.505 10.743 1.00 97.75 84 GLY A CA 1
ATOM 633 C C . GLY A 1 84 ? -6.553 -7.475 10.797 1.00 97.75 84 GLY A C 1
ATOM 634 O O . GLY A 1 84 ? -7.448 -7.634 11.619 1.00 97.75 84 GLY A O 1
ATOM 635 N N . ALA A 1 85 ? -6.574 -6.456 9.929 1.00 97.56 85 ALA A N 1
ATOM 636 C CA . ALA A 1 85 ? -7.602 -5.406 9.979 1.00 97.56 85 ALA A CA 1
ATOM 637 C C . ALA A 1 85 ? -9.036 -5.933 9.770 1.00 97.56 85 ALA A C 1
ATOM 639 O O . ALA A 1 85 ? -9.993 -5.298 10.194 1.00 97.56 85 ALA A O 1
ATOM 640 N N . ALA A 1 86 ? -9.200 -7.118 9.173 1.00 97.06 86 ALA A N 1
ATOM 641 C CA . ALA A 1 86 ? -10.509 -7.731 8.943 1.00 97.06 86 ALA A CA 1
ATOM 642 C C . ALA A 1 86 ? -11.300 -8.027 10.232 1.00 97.06 86 ALA A C 1
ATOM 644 O O . ALA A 1 86 ? -12.510 -8.208 10.167 1.00 97.06 86 ALA A O 1
ATOM 645 N N . SER A 1 87 ? -10.650 -8.063 11.403 1.00 96.50 87 SER A N 1
ATOM 646 C CA . SER A 1 87 ? -11.347 -8.202 12.686 1.00 96.50 87 SER A CA 1
ATOM 647 C C . SER A 1 87 ? -12.001 -6.909 13.186 1.00 96.50 87 SER A C 1
ATOM 649 O O . SER A 1 87 ? -12.563 -6.935 14.279 1.00 96.50 87 SER A O 1
ATOM 651 N N . GLN A 1 88 ? -11.857 -5.796 12.452 1.00 92.75 88 GLN A N 1
ATOM 652 C CA . GLN A 1 88 ? -12.552 -4.520 12.679 1.00 92.75 88 GLN A CA 1
ATOM 653 C C . GLN A 1 88 ? -12.516 -4.047 14.136 1.00 92.75 88 GLN A C 1
ATOM 655 O O . GLN A 1 88 ? -13.520 -3.680 14.739 1.00 92.75 88 GLN A O 1
ATOM 660 N N . ASN A 1 89 ? -11.335 -4.120 14.745 1.00 94.25 89 ASN A N 1
ATOM 661 C CA . ASN A 1 89 ? -11.110 -3.545 16.060 1.00 94.25 89 ASN A CA 1
ATOM 662 C C . ASN A 1 89 ? -9.855 -2.690 16.029 1.00 94.25 89 ASN A C 1
ATOM 664 O O . ASN A 1 89 ? -8.875 -3.008 15.349 1.00 94.25 89 ASN A O 1
ATOM 668 N N . TYR A 1 90 ? -9.884 -1.650 16.854 1.00 93.75 90 TYR A N 1
ATOM 669 C CA . TYR A 1 90 ? -8.870 -0.607 16.896 1.00 93.75 90 TYR A CA 1
ATOM 670 C C . TYR A 1 90 ? -7.436 -1.149 16.989 1.00 93.75 90 TYR A C 1
ATOM 672 O O . TYR A 1 90 ? -6.535 -0.674 16.301 1.00 93.75 90 TYR A O 1
ATOM 680 N N . SER A 1 91 ? -7.198 -2.161 17.833 1.00 95.44 91 SER A N 1
ATOM 681 C CA . SER A 1 91 ? -5.852 -2.715 18.033 1.00 95.44 91 SER A CA 1
ATOM 682 C C . SER A 1 91 ? -5.327 -3.415 16.776 1.00 95.44 91 SER A C 1
ATOM 684 O O . SER A 1 91 ? -4.176 -3.202 16.380 1.00 95.44 91 SER A O 1
ATOM 686 N N . ALA A 1 92 ? -6.174 -4.218 16.127 1.00 97.56 92 ALA A N 1
ATOM 687 C CA . ALA A 1 92 ? -5.825 -4.928 14.905 1.00 97.56 92 ALA A CA 1
ATOM 688 C C . ALA A 1 92 ? -5.619 -3.972 13.721 1.00 97.56 92 ALA A C 1
ATOM 690 O O . ALA A 1 92 ? -4.648 -4.118 12.981 1.00 97.56 92 ALA A O 1
ATOM 691 N N . GLU A 1 93 ? -6.467 -2.954 13.584 1.00 97.06 93 GLU A N 1
ATOM 692 C CA . GLU A 1 93 ? -6.355 -1.931 12.539 1.00 97.06 93 GLU A CA 1
ATOM 693 C C . GLU A 1 93 ? -5.111 -1.063 12.722 1.00 97.06 93 GLU A C 1
ATOM 695 O O . GLU A 1 93 ? -4.343 -0.877 11.777 1.00 97.06 93 GLU A O 1
ATOM 700 N N . ARG A 1 94 ? -4.823 -0.632 13.957 1.00 97.00 94 ARG A N 1
ATOM 701 C CA . ARG A 1 94 ? -3.588 0.092 14.283 1.00 97.00 94 ARG A CA 1
ATOM 702 C C . ARG A 1 94 ? -2.350 -0.727 13.928 1.00 97.00 94 ARG A C 1
ATOM 704 O O . ARG A 1 94 ? -1.411 -0.213 13.317 1.00 97.00 94 ARG A O 1
ATOM 711 N N . LYS A 1 95 ? -2.331 -2.010 14.301 1.00 97.62 95 LYS A N 1
ATOM 712 C CA . LYS A 1 95 ? -1.241 -2.926 13.942 1.00 97.62 95 LYS A CA 1
ATOM 713 C C . LYS A 1 95 ? -1.117 -3.057 12.422 1.00 97.62 95 LYS A C 1
ATOM 715 O O . LYS A 1 95 ? -0.005 -2.972 11.902 1.00 97.62 95 LYS A O 1
ATOM 720 N N . ALA A 1 96 ? -2.229 -3.237 11.714 1.00 98.25 96 ALA A N 1
ATOM 721 C CA . ALA A 1 96 ? -2.245 -3.360 10.262 1.00 98.25 96 ALA A CA 1
ATOM 722 C C . ALA A 1 96 ? -1.729 -2.092 9.566 1.00 98.25 96 ALA A C 1
ATOM 724 O O . ALA A 1 96 ? -0.919 -2.201 8.647 1.00 98.25 96 ALA A O 1
ATOM 725 N N . ALA A 1 97 ? -2.105 -0.903 10.043 1.00 97.44 97 ALA A N 1
ATOM 726 C CA . ALA A 1 97 ? -1.598 0.372 9.541 1.00 97.44 97 ALA A CA 1
ATOM 727 C C . ALA A 1 97 ? -0.073 0.495 9.723 1.00 97.44 97 ALA A C 1
ATOM 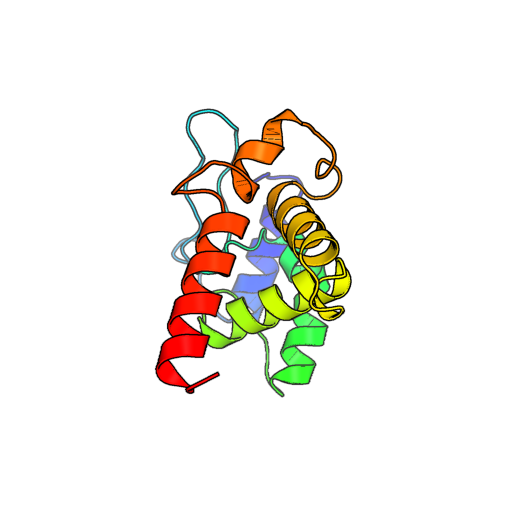729 O O . ALA A 1 97 ? 0.642 0.862 8.787 1.00 97.44 97 ALA A O 1
ATOM 730 N N . LEU A 1 98 ? 0.458 0.106 10.889 1.00 97.62 98 LEU A N 1
ATOM 731 C CA . LEU A 1 98 ? 1.906 0.085 11.129 1.00 97.62 98 LEU A CA 1
ATOM 732 C C . LEU A 1 98 ? 2.629 -0.948 10.256 1.00 97.62 98 LEU A C 1
ATOM 734 O O . LEU A 1 98 ? 3.710 -0.657 9.750 1.00 97.62 98 LEU A O 1
ATOM 738 N N . ILE A 1 99 ? 2.049 -2.131 10.032 1.00 97.50 99 ILE A N 1
ATOM 739 C CA . ILE A 1 99 ? 2.596 -3.132 9.098 1.00 97.50 99 ILE A CA 1
ATOM 740 C C . ILE A 1 99 ? 2.574 -2.598 7.665 1.00 97.50 99 ILE A C 1
ATOM 742 O O . ILE A 1 99 ? 3.533 -2.798 6.917 1.00 97.50 99 ILE A O 1
ATOM 746 N N . TYR A 1 100 ? 1.512 -1.894 7.275 1.00 97.25 100 TYR A N 1
ATOM 747 C CA . TYR A 1 100 ? 1.403 -1.313 5.945 1.00 97.25 100 TYR A CA 1
ATOM 748 C C . TYR A 1 100 ? 2.554 -0.346 5.665 1.00 97.25 100 TYR A C 1
ATOM 750 O O . TYR A 1 100 ? 3.164 -0.433 4.595 1.00 97.25 100 TYR A O 1
ATOM 758 N N . TYR A 1 101 ? 2.849 0.514 6.643 1.00 95.00 101 TYR A N 1
ATOM 759 C CA . TYR A 1 101 ? 3.857 1.566 6.578 1.00 95.00 101 TYR A CA 1
ATOM 760 C C . TYR A 1 101 ? 5.294 1.070 6.794 1.00 95.00 101 TYR A C 1
ATOM 762 O O . TYR A 1 101 ? 6.176 1.367 5.993 1.00 95.00 101 TYR A O 1
ATOM 770 N N . ALA A 1 102 ? 5.536 0.295 7.854 1.00 94.31 102 ALA A N 1
ATOM 771 C CA . ALA A 1 102 ? 6.878 -0.070 8.318 1.00 94.31 102 ALA A CA 1
ATOM 772 C C . ALA A 1 102 ? 7.242 -1.551 8.097 1.00 94.31 102 ALA A C 1
ATOM 774 O O . ALA A 1 102 ? 8.355 -1.973 8.429 1.00 94.31 102 ALA A O 1
ATOM 775 N N . GLY A 1 103 ? 6.333 -2.365 7.552 1.00 94.12 103 GLY A N 1
ATOM 776 C CA . GLY A 1 103 ? 6.555 -3.797 7.350 1.00 94.12 103 GLY A CA 1
ATOM 777 C C . GLY A 1 103 ? 6.938 -4.501 8.655 1.00 94.12 103 GLY A C 1
ATOM 778 O O . GLY A 1 103 ? 6.283 -4.335 9.680 1.00 94.12 103 GLY A O 1
ATOM 779 N N . GLY A 1 104 ? 8.037 -5.261 8.645 1.00 93.94 104 GLY A N 1
ATOM 780 C CA . GLY A 1 104 ? 8.551 -5.950 9.838 1.00 93.94 104 GLY A CA 1
ATOM 781 C C . GLY A 1 104 ? 8.977 -5.021 10.987 1.00 93.94 104 GLY A C 1
ATOM 782 O O . GLY A 1 104 ? 9.069 -5.470 12.124 1.00 93.94 104 GLY A O 1
ATOM 783 N N . GLY A 1 105 ? 9.186 -3.728 10.718 1.00 94.62 105 GLY A N 1
ATOM 784 C CA . GLY A 1 105 ? 9.504 -2.716 11.728 1.00 94.62 105 GLY A CA 1
ATOM 785 C C . GLY A 1 105 ? 8.291 -2.169 12.487 1.00 94.62 105 GLY A C 1
ATOM 786 O O . GLY A 1 105 ? 8.457 -1.245 13.276 1.00 94.62 105 GLY A O 1
ATOM 787 N N . TRP A 1 106 ? 7.084 -2.701 12.263 1.00 95.56 106 TRP A N 1
ATOM 788 C CA . TRP A 1 106 ? 5.821 -2.169 12.798 1.00 95.56 106 TRP A CA 1
ATOM 789 C C . TRP A 1 106 ? 5.796 -1.962 14.320 1.00 95.56 106 TRP A C 1
ATOM 791 O O . TRP A 1 106 ? 5.101 -1.071 14.800 1.00 95.56 106 TRP A O 1
ATOM 801 N N . ASN A 1 107 ? 6.550 -2.757 15.086 1.00 95.00 107 ASN A N 1
ATOM 802 C CA . ASN A 1 107 ? 6.586 -2.658 16.547 1.00 95.00 107 ASN A CA 1
ATOM 803 C C . ASN A 1 107 ? 7.637 -1.658 17.072 1.00 95.00 107 ASN A C 1
ATOM 805 O O . ASN A 1 107 ? 7.882 -1.594 18.273 1.00 95.00 107 ASN A O 1
ATOM 809 N N . ASN A 1 108 ? 8.292 -0.893 16.195 1.00 96.06 108 ASN A N 1
ATOM 810 C CA . ASN A 1 108 ? 9.242 0.136 16.601 1.00 96.06 108 ASN A CA 1
ATOM 811 C C . ASN A 1 108 ? 8.493 1.391 17.101 1.00 96.06 108 ASN A C 1
ATOM 813 O O . ASN A 1 108 ? 7.753 1.996 16.316 1.00 96.06 108 ASN A O 1
ATOM 817 N N . PRO A 1 109 ? 8.714 1.839 18.354 1.00 95.38 109 PRO A N 1
ATOM 818 C CA . PRO A 1 109 ? 8.062 3.030 18.899 1.00 95.38 109 PRO A CA 1
ATOM 819 C C . PRO A 1 109 ? 8.280 4.314 18.093 1.00 95.38 109 PRO A C 1
ATOM 821 O O . PRO A 1 109 ? 7.430 5.200 18.120 1.00 95.38 109 PRO A O 1
ATOM 824 N N . LEU A 1 110 ? 9.369 4.401 17.317 1.00 94.25 110 LEU A N 1
ATOM 825 C CA . LEU A 1 110 ? 9.639 5.537 16.428 1.00 94.25 110 LEU A CA 1
ATOM 826 C C . LEU A 1 110 ? 8.536 5.767 15.382 1.00 94.25 110 LEU A C 1
ATOM 828 O O . LEU A 1 110 ? 8.417 6.873 14.860 1.00 94.25 110 LEU A O 1
ATOM 832 N N . TYR A 1 111 ? 7.731 4.748 15.070 1.00 93.44 111 TYR A N 1
ATOM 833 C CA . TYR A 1 111 ? 6.656 4.846 14.085 1.00 93.44 111 TYR A CA 1
ATOM 834 C C . TYR A 1 111 ? 5.274 5.067 14.700 1.00 93.44 111 TYR A C 1
ATOM 836 O O . TYR A 1 111 ? 4.329 5.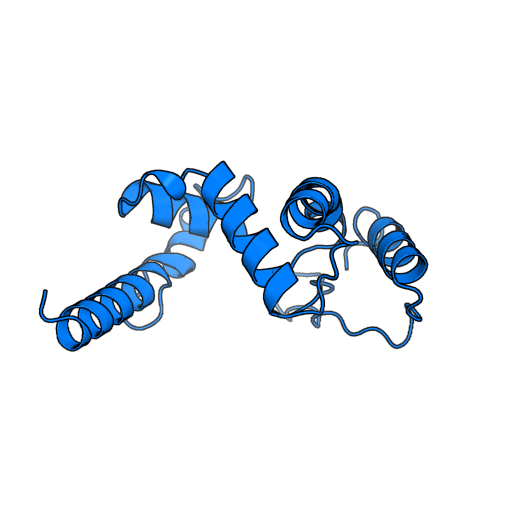290 13.955 1.00 93.44 111 TYR A O 1
ATOM 844 N N . TRP A 1 112 ? 5.116 5.055 16.028 1.00 94.12 112 TRP A N 1
ATOM 845 C CA . TRP A 1 112 ? 3.789 5.179 16.649 1.00 94.12 112 TRP A CA 1
ATOM 846 C C . TRP A 1 112 ? 3.099 6.509 16.344 1.00 94.12 112 TRP A C 1
ATOM 848 O O . TRP A 1 112 ? 1.881 6.542 16.225 1.00 94.12 112 TRP A O 1
ATOM 858 N N . ALA A 1 113 ? 3.853 7.589 16.121 1.00 94.50 113 ALA A N 1
ATOM 859 C CA . ALA A 1 113 ? 3.280 8.870 15.705 1.00 94.50 113 ALA A CA 1
ATOM 860 C C . ALA A 1 113 ? 2.514 8.784 14.368 1.00 94.50 113 ALA A C 1
ATOM 862 O O . ALA A 1 113 ? 1.583 9.553 14.157 1.00 94.50 113 ALA A O 1
ATOM 863 N N . TYR A 1 114 ? 2.851 7.831 13.490 1.00 93.94 114 TYR A N 1
ATOM 864 C CA . TYR A 1 114 ? 2.128 7.601 12.236 1.00 93.94 114 TYR A CA 1
ATOM 865 C C . TYR A 1 114 ? 0.665 7.198 12.477 1.00 93.94 114 TYR A C 1
ATOM 867 O O . TYR A 1 114 ? -0.227 7.617 11.742 1.00 93.94 114 TYR A O 1
ATOM 875 N N . THR A 1 115 ? 0.403 6.417 13.527 1.00 95.81 115 THR A N 1
ATOM 876 C CA . THR A 1 115 ? -0.956 6.001 13.890 1.00 95.81 115 THR A CA 1
ATOM 877 C C . THR A 1 115 ? -1.584 6.871 14.971 1.00 95.81 115 THR A C 1
ATOM 879 O O . THR A 1 115 ? -2.773 7.156 14.877 1.00 95.81 115 THR A O 1
ATOM 882 N N . ASP A 1 116 ? -0.809 7.318 15.962 1.00 93.75 116 ASP A N 1
ATOM 883 C CA . ASP A 1 116 ? -1.339 7.786 17.253 1.00 93.75 116 ASP A CA 1
ATOM 884 C C . ASP A 1 116 ? -1.133 9.286 17.514 1.00 93.75 116 ASP A C 1
ATOM 886 O O . ASP A 1 116 ? -1.506 9.783 18.580 1.00 93.75 116 ASP A O 1
ATOM 890 N N . ALA A 1 117 ? -0.506 10.029 16.594 1.00 93.25 117 ALA A N 1
ATOM 891 C CA . ALA A 1 117 ? -0.357 11.472 16.761 1.00 93.25 117 ALA A CA 1
ATOM 892 C C . ALA A 1 117 ? -1.736 12.152 16.774 1.00 93.25 117 ALA A C 1
ATOM 894 O O . ALA A 1 117 ? -2.523 11.999 15.844 1.00 93.25 117 ALA A O 1
ATOM 895 N N . ARG A 1 118 ? -2.029 12.943 17.810 1.00 90.00 118 ARG A N 1
ATOM 896 C CA . ARG A 1 118 ? -3.301 13.677 17.885 1.00 90.00 118 ARG A CA 1
ATOM 897 C C . ARG A 1 118 ? -3.456 14.650 16.715 1.00 90.00 118 ARG A C 1
ATOM 899 O O . ARG A 1 118 ? -2.529 15.387 16.390 1.00 90.00 118 ARG A O 1
ATOM 906 N N . GLY A 1 119 ? -4.642 14.663 16.126 1.00 87.62 119 GLY A N 1
ATOM 907 C CA . GLY A 1 119 ? -5.076 15.500 15.013 1.00 87.62 119 GLY A CA 1
ATOM 908 C C . GLY A 1 119 ? -4.596 15.054 13.631 1.00 87.62 119 GLY A C 1
ATOM 909 O O . GLY A 1 119 ? -5.133 15.532 12.638 1.00 87.62 119 GLY A O 1
ATOM 910 N N . VAL A 1 120 ? -3.588 14.178 13.539 1.00 89.50 120 VAL A N 1
ATOM 911 C CA . VAL A 1 120 ? -2.942 13.835 12.253 1.00 89.50 120 VAL A CA 1
ATOM 912 C C . VAL A 1 120 ? -2.584 12.357 12.087 1.00 89.50 120 VAL A C 1
ATOM 914 O O . VAL A 1 120 ? -2.247 11.931 10.985 1.00 89.50 120 VAL A O 1
ATOM 917 N N . GLY A 1 121 ? -2.626 11.569 13.160 1.00 94.25 121 GLY A N 1
ATOM 918 C CA . GLY A 1 121 ? -2.353 10.138 13.139 1.00 94.25 121 GLY A CA 1
ATOM 919 C C . GLY A 1 121 ? -3.496 9.376 12.483 1.00 94.25 121 GLY A C 1
ATOM 920 O O . GLY A 1 121 ? -4.665 9.722 12.647 1.00 94.25 121 GLY A O 1
ATOM 921 N N . ILE A 1 122 ? -3.166 8.316 11.747 1.00 94.69 122 ILE A N 1
ATOM 922 C CA . ILE A 1 122 ? -4.153 7.579 10.944 1.00 94.69 122 ILE A CA 1
ATOM 923 C C . ILE A 1 122 ? -5.300 7.031 11.788 1.00 94.69 122 ILE A C 1
ATOM 925 O O . ILE A 1 122 ? -6.438 7.049 11.327 1.00 94.69 122 ILE A O 1
ATOM 929 N N . MET A 1 123 ? -5.037 6.587 13.018 1.00 95.75 123 MET A N 1
ATOM 930 C CA . MET A 1 123 ? -6.104 6.051 13.861 1.00 95.75 123 MET A CA 1
ATOM 931 C C . MET A 1 123 ? -7.033 7.152 14.375 1.00 95.75 123 MET A C 1
ATOM 933 O O . MET A 1 123 ? -8.245 6.945 14.436 1.00 95.75 123 MET A O 1
ATOM 937 N N . ASP A 1 124 ? -6.500 8.340 14.660 1.00 93.31 124 ASP A N 1
ATOM 938 C CA . ASP A 1 124 ? -7.300 9.501 15.065 1.00 93.31 124 ASP A CA 1
ATOM 939 C C . ASP A 1 124 ? -8.172 10.012 13.904 1.00 93.31 124 ASP A C 1
ATOM 941 O O . ASP A 1 124 ? -9.372 10.249 14.064 1.00 93.31 124 ASP A O 1
ATOM 945 N N . LEU A 1 125 ? -7.599 10.065 12.695 1.00 94.31 125 LEU A N 1
ATOM 946 C CA . LEU A 1 125 ? -8.340 10.365 11.468 1.00 94.31 125 LEU A CA 1
ATOM 947 C C . LEU A 1 125 ? -9.424 9.315 11.198 1.00 94.31 125 LEU A C 1
ATOM 949 O O . LEU A 1 125 ? -10.564 9.679 10.933 1.00 94.31 125 LEU A O 1
ATOM 953 N N . SER A 1 126 ? -9.104 8.022 11.321 1.00 93.44 126 SER A N 1
ATOM 954 C CA . SER A 1 126 ? -10.076 6.941 11.104 1.00 93.44 126 SER A CA 1
ATOM 955 C C . SER A 1 126 ? -11.240 6.997 12.093 1.00 93.44 126 SER A C 1
ATOM 957 O O . SER A 1 126 ? -12.388 6.851 11.690 1.00 93.44 126 SER A O 1
ATOM 959 N N . THR A 1 127 ? -10.962 7.305 13.364 1.00 92.56 127 THR A N 1
ATOM 960 C CA . THR A 1 127 ? -11.991 7.461 14.402 1.00 92.56 127 THR A CA 1
ATOM 961 C C . THR A 1 127 ? -12.872 8.674 14.109 1.00 92.56 127 THR A C 1
ATOM 963 O O . THR A 1 127 ? -14.087 8.617 14.279 1.00 92.56 127 THR A O 1
ATOM 966 N N . THR A 1 128 ? -12.267 9.765 13.630 1.00 93.25 128 THR A N 1
ATOM 967 C CA . THR A 1 128 ? -13.001 10.967 13.218 1.00 93.25 128 THR A CA 1
ATOM 968 C C . THR A 1 128 ? -13.929 10.666 12.044 1.00 93.25 128 THR A C 1
ATOM 970 O O . THR A 1 128 ? -15.111 10.986 12.119 1.00 93.25 128 THR A O 1
ATOM 973 N N . TYR A 1 129 ? -13.431 9.993 11.004 1.00 93.75 129 TYR A N 1
ATOM 974 C CA . TYR A 1 129 ? -14.250 9.615 9.854 1.00 93.75 129 TYR A CA 1
ATOM 975 C C . TYR A 1 129 ? -15.352 8.624 10.211 1.00 93.75 129 TYR A C 1
ATOM 977 O O . TYR A 1 129 ? -16.462 8.784 9.719 1.00 93.75 129 TYR A O 1
ATOM 985 N N . GLN A 1 130 ? -15.085 7.647 11.082 1.00 92.88 130 GLN A N 1
ATOM 986 C CA . GLN A 1 130 ? -16.128 6.731 11.538 1.00 92.88 130 GLN A CA 1
ATOM 987 C C . GLN A 1 130 ? -17.248 7.495 12.247 1.00 92.88 130 GLN A C 1
ATOM 989 O O . GLN A 1 130 ? -18.410 7.313 11.912 1.00 92.88 130 GLN A O 1
ATOM 994 N N . ARG A 1 131 ? -16.906 8.431 13.139 1.00 94.31 131 ARG A N 1
ATOM 995 C CA . ARG A 1 131 ? -17.904 9.276 13.804 1.00 94.31 131 ARG A CA 1
ATOM 996 C C . ARG A 1 131 ? -18.716 10.108 12.809 1.00 94.31 131 ARG A C 1
ATOM 998 O O . ARG A 1 131 ? -19.920 10.260 12.985 1.00 94.31 131 ARG A O 1
ATOM 1005 N N . ASP A 1 132 ? -18.069 10.668 11.792 1.00 96.31 132 ASP A N 1
ATOM 1006 C CA . ASP A 1 132 ? -18.764 11.449 10.767 1.00 96.31 132 ASP A CA 1
ATOM 1007 C C . ASP A 1 132 ? -19.715 10.560 9.944 1.00 96.31 132 ASP A C 1
ATOM 1009 O O . ASP A 1 132 ? -20.824 10.985 9.627 1.00 96.31 132 ASP A O 1
ATOM 1013 N N . ILE A 1 133 ? -19.323 9.314 9.650 1.00 94.88 133 ILE A N 1
ATOM 1014 C CA . ILE A 1 133 ? -20.180 8.310 9.002 1.00 94.88 133 ILE A CA 1
ATOM 1015 C C . ILE A 1 133 ? -21.370 7.956 9.897 1.00 94.88 133 ILE A C 1
ATOM 1017 O O . ILE A 1 133 ? -22.500 8.002 9.422 1.00 94.88 133 ILE A O 1
ATOM 1021 N N . ASP A 1 134 ? -21.145 7.688 11.184 1.00 95.75 134 ASP A N 1
ATOM 1022 C CA . ASP A 1 134 ? -22.209 7.331 12.131 1.00 95.75 134 ASP A CA 1
ATOM 1023 C C . ASP A 1 134 ? -23.279 8.434 12.205 1.00 95.75 134 ASP A C 1
ATOM 1025 O O . ASP A 1 134 ? -24.475 8.154 12.137 1.00 95.75 134 ASP A O 1
ATOM 1029 N N . ILE A 1 135 ? -22.857 9.706 12.219 1.00 96.44 135 ILE A N 1
ATOM 1030 C CA . ILE A 1 135 ? -23.765 10.864 12.167 1.00 96.44 135 ILE A CA 1
ATOM 1031 C C . ILE A 1 135 ? -24.603 10.870 10.880 1.00 96.44 135 ILE A C 1
ATOM 1033 O O . ILE A 1 135 ? -25.794 11.185 10.925 1.00 96.44 135 ILE A O 1
ATOM 1037 N N . LEU A 1 136 ? -23.992 10.567 9.731 1.00 96.00 136 LEU A N 1
ATOM 1038 C CA . LEU A 1 136 ? -24.676 10.550 8.434 1.00 96.00 136 LEU A CA 1
ATOM 1039 C C . LEU A 1 136 ? -25.629 9.358 8.290 1.00 96.00 136 LEU A C 1
ATOM 1041 O O . LEU A 1 136 ? -26.663 9.483 7.634 1.00 96.00 136 LEU A O 1
ATOM 1045 N N . GLU A 1 137 ? -25.290 8.221 8.894 1.00 96.31 137 GLU A N 1
ATOM 1046 C CA . GLU A 1 137 ? -26.093 6.996 8.871 1.00 96.31 137 GLU A CA 1
ATOM 1047 C C . GLU A 1 137 ? -27.171 6.962 9.968 1.00 96.31 137 GLU A C 1
ATOM 1049 O O . GLU A 1 137 ? -28.117 6.182 9.871 1.00 96.31 137 GLU A O 1
ATOM 1054 N N . GLY A 1 138 ? -27.082 7.848 10.965 1.00 91.44 138 GLY A N 1
ATOM 1055 C CA . GLY A 1 138 ? -28.015 7.913 12.091 1.00 91.44 138 GLY A CA 1
ATOM 1056 C C . GLY A 1 138 ? -27.781 6.826 13.145 1.00 91.44 138 GLY A C 1
ATOM 1057 O O . GLY A 1 138 ? -28.742 6.418 13.802 1.00 91.44 138 GLY A O 1
ATOM 1058 N N . ASN A 1 139 ? -26.535 6.362 13.272 1.00 74.12 139 ASN A N 1
ATOM 1059 C CA . ASN A 1 139 ? -26.087 5.376 14.260 1.00 74.12 139 ASN A CA 1
ATOM 1060 C C . ASN A 1 139 ? -25.653 6.025 15.584 1.00 74.12 139 ASN A C 1
ATOM 1062 O O . ASN A 1 139 ? -25.222 7.202 15.578 1.00 74.12 139 ASN A O 1
#

Organism: NCBI:txid1802164

Secondary structure (DSSP, 8-state):
--IIIIIHHHHHHHHHTT--TTTS-BPPPPTTT-----BTTTTB-HHHHHHHHHHHHHHHTS---TTSHHHHHHHHHHHHHHTTGGG--HHHHHHHHHHHHHGGGTT-GGGHHHHH-TTTSHHHHHHHHHHHHHHHHT-

Radius of gyration: 16.45 Å; chains: 1; bounding box: 46×28×41 Å

pLDDT: mean 94.75, std 5.92, range [63.75, 98.5]